Protein AF-H0AEA3-F1 (afdb_monomer)

Sequence (34 aa):
MKTLLVVIDGLGLRDEKQGNAFKQAETPNIDSLM

Mean predicted aligned error: 2.52 Å

Solvent-accessible surface area (backbone atoms only — not comparable to full-atom values): 2626 Å² total; per-residue (Å²): 139,88,86,84,89,85,85,69,84,93,69,78,91,69,90,64,57,82,95,28,67,73,78,67,50,90,51,70,74,59,62,74,74,108

Structure (mmCIF, N/CA/C/O backbone):
data_AF-H0AEA3-F1
#
_entry.id   AF-H0AEA3-F1
#
loop_
_atom_site.group_PDB
_atom_site.id
_atom_site.type_symbol
_atom_site.label_atom_id
_atom_site.label_alt_id
_atom_site.label_comp_id
_atom_site.label_asym_id
_atom_site.label_entity_id
_atom_site.label_seq_id
_atom_site.pdbx_PDB_ins_code
_atom_site.Cartn_x
_atom_site.Cartn_y
_atom_site.Cartn_z
_atom_site.occupancy
_atom_site.B_iso_or_equiv
_atom_site.auth_seq_id
_atom_site.auth_comp_id
_atom_site.auth_asym_id
_atom_site.auth_atom_id
_atom_site.pdbx_PDB_model_num
ATOM 1 N N . MET A 1 1 ? -22.538 -6.154 16.681 1.00 73.19 1 MET A N 1
ATOM 2 C CA . MET A 1 1 ? -21.273 -6.154 15.916 1.00 73.19 1 MET A CA 1
ATOM 3 C C . MET A 1 1 ? -21.355 -5.028 14.900 1.00 73.19 1 MET A C 1
ATOM 5 O O . MET A 1 1 ? -22.415 -4.875 14.306 1.00 73.19 1 MET A O 1
ATOM 9 N N . LYS A 1 2 ? -20.325 -4.188 14.777 1.00 90.38 2 LYS A N 1
ATOM 10 C CA . LYS A 1 2 ? -20.276 -3.131 13.756 1.00 90.38 2 LYS A CA 1
ATOM 11 C C . LYS A 1 2 ? -19.237 -3.545 12.721 1.00 90.38 2 LYS A C 1
ATOM 13 O O . LYS A 1 2 ? -18.148 -3.954 13.109 1.00 90.38 2 LYS A O 1
ATOM 18 N N . THR A 1 3 ? -19.588 -3.443 11.447 1.00 95.06 3 THR A N 1
ATOM 19 C CA . TH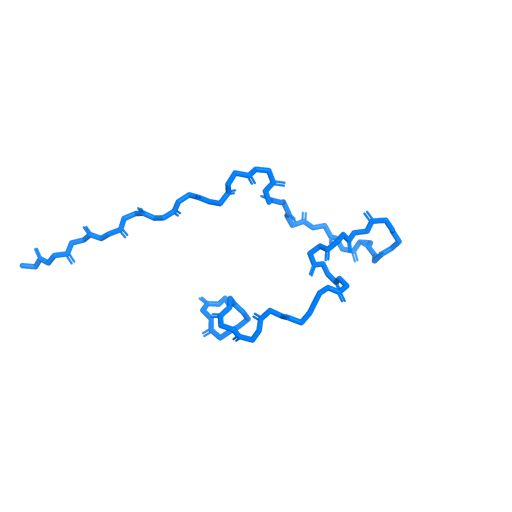R A 1 3 ? -18.708 -3.773 10.324 1.00 95.06 3 THR A CA 1
ATOM 20 C C . THR A 1 3 ? -18.483 -2.508 9.514 1.00 95.06 3 THR A C 1
ATOM 22 O O . THR A 1 3 ? -19.435 -1.775 9.250 1.00 95.06 3 THR A O 1
ATOM 25 N N . LEU A 1 4 ? -17.231 -2.255 9.141 1.00 94.75 4 LEU A N 1
ATOM 26 C CA . LEU A 1 4 ? -16.835 -1.138 8.295 1.00 94.75 4 LEU A CA 1
ATOM 27 C C . LEU A 1 4 ? -16.100 -1.688 7.073 1.00 94.75 4 LEU A C 1
ATOM 29 O O . LEU A 1 4 ? -15.154 -2.456 7.220 1.00 94.75 4 LEU A O 1
ATOM 33 N N . LEU A 1 5 ? -16.540 -1.278 5.886 1.00 96.94 5 LEU A N 1
ATOM 34 C CA . LEU A 1 5 ? -15.832 -1.488 4.629 1.00 96.94 5 LEU A CA 1
ATOM 35 C C . LEU A 1 5 ? -15.167 -0.169 4.234 1.00 96.94 5 LEU A C 1
ATOM 37 O O . LEU A 1 5 ? -15.835 0.863 4.192 1.00 96.94 5 LEU A O 1
ATOM 41 N N . VAL A 1 6 ? -13.871 -0.211 3.933 1.00 96.12 6 VAL A N 1
ATOM 42 C 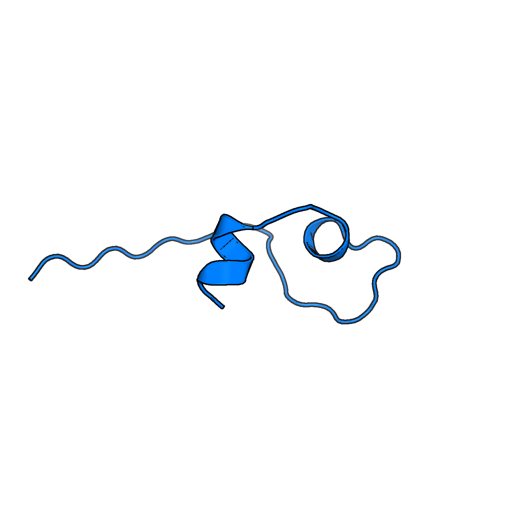CA . VAL A 1 6 ? -13.104 0.935 3.430 1.00 96.12 6 VAL A CA 1
ATOM 43 C C . VAL A 1 6 ? -12.569 0.577 2.048 1.00 96.12 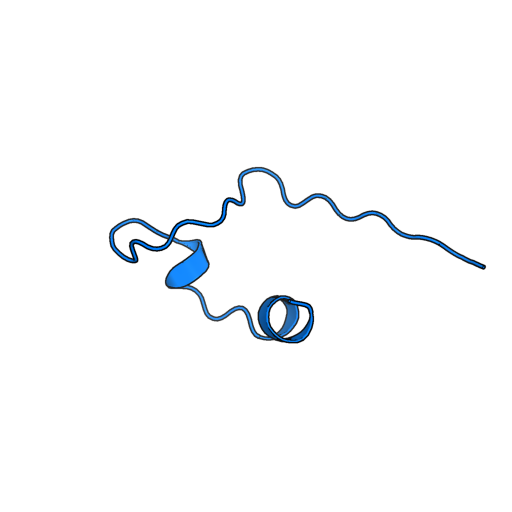6 VAL A C 1
ATOM 45 O O . VAL A 1 6 ? -11.916 -0.451 1.89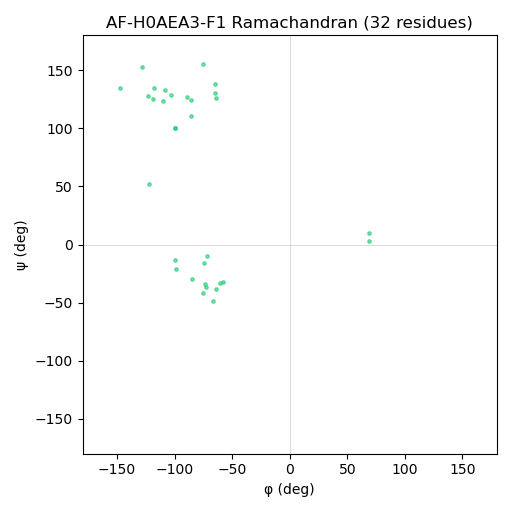2 1.00 96.12 6 VAL A O 1
ATOM 48 N N . VAL A 1 7 ? -12.858 1.417 1.053 1.00 97.06 7 VAL A N 1
ATOM 49 C CA . VAL A 1 7 ? -12.359 1.283 -0.323 1.00 97.06 7 VAL A CA 1
ATOM 50 C C . VAL A 1 7 ? -11.354 2.400 -0.573 1.00 97.06 7 VAL A C 1
ATOM 52 O O . VAL A 1 7 ? -11.690 3.571 -0.404 1.00 97.06 7 VAL A O 1
ATOM 55 N N . ILE A 1 8 ? -10.132 2.039 -0.965 1.00 96.56 8 ILE A N 1
ATOM 56 C CA . ILE A 1 8 ? -9.102 3.001 -1.365 1.00 96.56 8 ILE A CA 1
ATOM 57 C C . ILE A 1 8 ? -9.083 3.047 -2.891 1.00 96.56 8 ILE A C 1
ATOM 59 O O . ILE A 1 8 ? -8.555 2.146 -3.540 1.00 96.56 8 ILE A O 1
ATOM 63 N N . ASP A 1 9 ? -9.713 4.075 -3.453 1.00 97.62 9 ASP A N 1
ATOM 64 C CA . ASP A 1 9 ? -9.834 4.229 -4.901 1.00 97.62 9 ASP A CA 1
ATOM 65 C C . ASP A 1 9 ? -8.460 4.443 -5.560 1.00 97.62 9 AS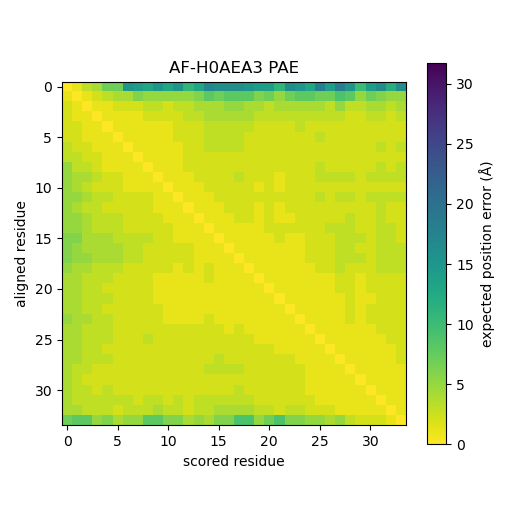P A C 1
ATOM 67 O O . ASP A 1 9 ? -7.603 5.159 -5.039 1.00 97.62 9 ASP A O 1
ATOM 71 N N . GLY A 1 10 ? -8.239 3.786 -6.697 1.00 96.50 10 GLY A N 1
ATOM 72 C CA . GLY A 1 10 ? -6.991 3.865 -7.459 1.00 96.50 10 GLY A CA 1
ATOM 73 C C . GLY A 1 10 ? -5.754 3.220 -6.816 1.00 96.50 10 GLY A C 1
ATOM 74 O O . GLY A 1 10 ? -4.676 3.292 -7.41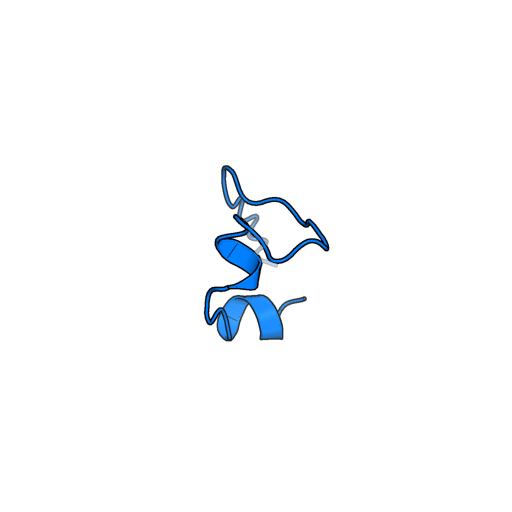0 1.00 96.50 10 GLY A O 1
ATOM 75 N N . LEU A 1 11 ? -5.864 2.575 -5.646 1.00 96.62 11 LEU A N 1
ATOM 76 C CA . LEU A 1 11 ? -4.747 1.851 -5.033 1.00 96.62 11 LEU A CA 1
ATOM 77 C C . LEU A 1 11 ? -4.667 0.422 -5.578 1.00 96.62 11 LEU A C 1
ATOM 79 O O . LEU A 1 11 ? -5.613 -0.356 -5.479 1.00 96.62 11 LEU A O 1
ATOM 83 N N . GLY A 1 12 ? -3.503 0.067 -6.121 1.00 95.00 12 GLY A N 1
ATOM 84 C CA . GLY A 1 12 ? -3.194 -1.280 -6.591 1.00 95.00 12 G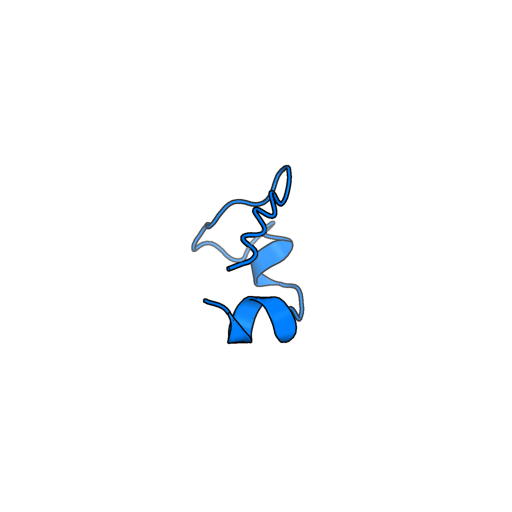LY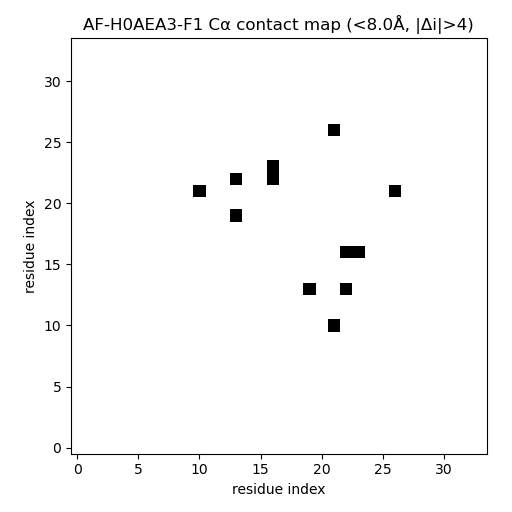 A CA 1
ATOM 85 C C . GLY A 1 12 ? -1.880 -1.799 -6.015 1.00 95.00 12 GLY A C 1
ATOM 86 O O . GLY A 1 12 ? -0.972 -1.027 -5.704 1.00 95.00 12 GLY A O 1
ATOM 87 N N . LEU A 1 13 ? -1.768 -3.123 -5.903 1.00 96.12 13 LEU A N 1
ATOM 88 C CA . LEU A 1 13 ? -0.535 -3.795 -5.502 1.00 96.12 13 LEU A CA 1
ATOM 89 C C . LEU A 1 13 ? 0.310 -4.100 -6.744 1.00 96.12 13 LEU A C 1
ATOM 91 O O . LEU A 1 13 ? -0.170 -4.699 -7.706 1.00 96.12 13 LEU A O 1
ATOM 95 N N . ARG A 1 14 ? 1.573 -3.669 -6.729 1.00 97.31 14 ARG A N 1
ATOM 96 C CA . ARG A 1 14 ? 2.549 -3.888 -7.806 1.00 97.31 14 ARG A CA 1
ATOM 97 C C . ARG A 1 14 ? 3.945 -4.020 -7.209 1.00 97.31 14 ARG A C 1
ATOM 99 O O . ARG A 1 14 ? 4.340 -3.206 -6.375 1.00 97.31 14 ARG A O 1
ATOM 106 N N . ASP A 1 15 ? 4.704 -5.013 -7.664 1.00 97.62 15 ASP A N 1
ATOM 107 C CA . ASP A 1 15 ? 6.035 -5.291 -7.113 1.00 97.62 15 ASP A CA 1
ATOM 108 C C . ASP A 1 15 ? 7.100 -4.280 -7.528 1.00 97.62 15 ASP A C 1
ATOM 110 O O . ASP A 1 15 ? 7.992 -3.953 -6.742 1.00 97.62 15 ASP A O 1
ATOM 114 N N . GLU A 1 16 ? 7.002 -3.759 -8.744 1.00 98.12 16 GLU A N 1
ATOM 115 C CA . GLU A 1 16 ? 7.932 -2.761 -9.250 1.00 98.12 16 GLU A CA 1
ATOM 116 C C . GLU A 1 16 ? 7.826 -1.456 -8.451 1.00 98.12 16 GLU A C 1
ATOM 118 O O . GLU A 1 16 ? 6.731 -0.932 -8.225 1.00 98.12 16 GLU A O 1
ATOM 123 N N . LYS A 1 17 ? 8.979 -0.932 -8.015 1.00 97.56 17 LYS A N 1
ATOM 124 C CA . LYS A 1 17 ? 9.057 0.319 -7.247 1.00 97.56 17 LYS A CA 1
ATOM 125 C C . LYS A 1 17 ? 9.081 1.559 -8.146 1.00 97.56 17 LYS A C 1
ATOM 127 O O . LYS A 1 17 ? 8.602 2.613 -7.737 1.00 97.56 17 LYS A O 1
ATOM 132 N N . GLN A 1 18 ? 9.615 1.452 -9.363 1.00 98.25 18 GLN A N 1
ATOM 133 C CA . GLN A 1 18 ? 9.687 2.579 -10.293 1.00 98.25 18 GLN A CA 1
ATOM 134 C C . GLN A 1 18 ? 8.280 3.039 -10.693 1.00 98.25 18 GLN A C 1
ATOM 136 O O . GLN A 1 18 ? 7.450 2.246 -11.131 1.00 98.25 18 GLN A O 1
ATOM 141 N N . GLY A 1 19 ? 8.000 4.332 -10.508 1.00 98.00 19 GLY A N 1
ATOM 142 C CA . GLY A 1 19 ? 6.686 4.913 -10.801 1.00 98.00 19 GLY A CA 1
ATOM 143 C C . GLY A 1 19 ? 5.557 4.454 -9.868 1.00 98.00 19 GLY A C 1
ATOM 144 O O . GLY A 1 19 ? 4.397 4.745 -10.138 1.00 98.00 19 GLY A O 1
ATOM 145 N N . ASN A 1 20 ? 5.866 3.750 -8.774 1.00 98.44 20 ASN A N 1
ATOM 146 C CA . ASN A 1 20 ? 4.872 3.238 -7.835 1.00 98.44 20 ASN A CA 1
ATOM 147 C C . ASN A 1 20 ? 4.770 4.152 -6.613 1.00 98.44 20 ASN A C 1
ATOM 149 O O . ASN A 1 20 ? 5.620 4.094 -5.725 1.00 98.44 20 ASN A O 1
ATOM 153 N N . ALA A 1 21 ? 3.757 5.016 -6.579 1.00 97.62 21 ALA A N 1
ATOM 154 C CA . ALA A 1 21 ? 3.576 5.962 -5.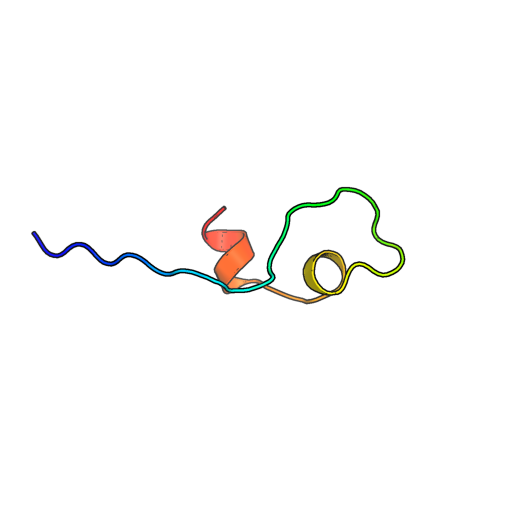481 1.00 97.62 21 ALA A CA 1
ATOM 155 C C . ALA A 1 21 ? 3.307 5.256 -4.141 1.00 97.62 21 ALA A C 1
ATOM 157 O O . ALA A 1 21 ? 3.852 5.669 -3.124 1.00 97.62 21 ALA A O 1
ATOM 158 N N . PHE A 1 22 ? 2.540 4.161 -4.145 1.00 97.38 22 PHE A N 1
ATOM 159 C CA . PHE A 1 22 ? 2.200 3.428 -2.924 1.00 97.38 22 PHE A CA 1
ATOM 160 C C . PHE A 1 22 ? 3.433 2.760 -2.300 1.00 97.38 22 PHE A C 1
ATOM 162 O O . PHE A 1 22 ? 3.729 2.988 -1.138 1.00 97.38 22 PHE A O 1
ATOM 169 N N . LYS A 1 23 ? 4.237 2.039 -3.094 1.00 97.12 23 LYS A N 1
ATOM 170 C CA . LYS A 1 23 ? 5.460 1.358 -2.613 1.00 97.12 23 LYS A CA 1
ATOM 171 C C . LYS A 1 23 ? 6.623 2.309 -2.282 1.00 97.12 23 LYS A C 1
ATOM 173 O O . LYS A 1 23 ? 7.659 1.876 -1.776 1.00 97.12 23 LYS A O 1
ATOM 178 N N . GLN A 1 24 ? 6.505 3.585 -2.641 1.00 98.19 24 GLN A N 1
ATOM 179 C CA . GLN A 1 24 ? 7.482 4.625 -2.305 1.00 98.19 24 GLN A CA 1
ATOM 180 C C . GLN A 1 24 ? 7.066 5.470 -1.099 1.00 98.19 24 GLN A C 1
ATOM 182 O O . GLN A 1 24 ? 7.933 6.104 -0.503 1.00 98.19 24 GLN A O 1
ATOM 187 N N . ALA A 1 25 ? 5.779 5.502 -0.761 1.00 97.44 25 ALA A N 1
ATOM 188 C CA . ALA A 1 25 ? 5.272 6.252 0.376 1.00 97.44 25 ALA A CA 1
ATOM 189 C C . ALA A 1 25 ? 5.592 5.545 1.702 1.00 97.44 25 ALA A C 1
ATOM 191 O O . ALA A 1 25 ? 5.750 4.328 1.754 1.00 97.44 25 ALA A O 1
ATOM 192 N N . GLU A 1 26 ? 5.651 6.319 2.784 1.00 98.06 26 GLU A N 1
ATOM 193 C CA . GLU A 1 26 ? 5.608 5.776 4.140 1.00 98.06 26 GLU A CA 1
ATOM 194 C C . GLU A 1 26 ? 4.140 5.606 4.542 1.00 98.06 26 GLU A C 1
ATOM 196 O O . GLU A 1 26 ? 3.417 6.590 4.719 1.00 98.06 26 GLU A O 1
ATOM 201 N N . THR A 1 27 ? 3.679 4.361 4.668 1.00 97.06 27 THR A N 1
ATOM 202 C CA . THR A 1 27 ? 2.270 4.040 4.940 1.00 97.06 27 THR A CA 1
ATOM 203 C C . THR A 1 27 ? 2.087 3.215 6.217 1.00 97.06 27 THR A C 1
ATOM 205 O O . THR A 1 27 ? 1.353 2.231 6.196 1.00 97.06 27 THR A O 1
ATOM 208 N N . PRO A 1 28 ? 2.637 3.631 7.379 1.00 97.75 28 PRO A N 1
ATOM 209 C CA . PRO A 1 28 ? 2.762 2.774 8.568 1.00 97.75 28 PRO A CA 1
ATOM 210 C C . PRO A 1 28 ? 1.430 2.214 9.087 1.00 97.75 28 PRO A C 1
ATOM 212 O O . PRO A 1 28 ? 1.372 1.098 9.594 1.00 97.75 28 PRO A O 1
ATOM 215 N N . ASN A 1 29 ? 0.337 2.969 8.940 1.00 97.56 29 ASN A N 1
ATOM 216 C CA . ASN A 1 29 ? -0.991 2.511 9.350 1.00 97.56 29 ASN A CA 1
ATOM 217 C C . ASN A 1 29 ? -1.555 1.438 8.412 1.00 97.56 29 ASN A C 1
ATOM 219 O O . ASN A 1 29 ? -2.239 0.538 8.878 1.00 97.56 29 ASN A O 1
ATOM 223 N N . ILE A 1 30 ? -1.298 1.543 7.105 1.00 96.12 30 ILE A N 1
ATOM 224 C CA . ILE A 1 30 ? -1.732 0.539 6.125 1.00 96.12 30 ILE A CA 1
ATOM 225 C C . ILE A 1 30 ? -0.827 -0.692 6.236 1.00 96.12 30 ILE A C 1
ATOM 227 O O . ILE A 1 30 ? -1.339 -1.804 6.276 1.00 96.12 30 ILE A O 1
ATOM 231 N N . ASP A 1 31 ? 0.483 -0.488 6.390 1.00 95.31 31 ASP A N 1
ATOM 232 C CA . ASP A 1 31 ? 1.479 -1.553 6.557 1.00 95.31 31 ASP A CA 1
ATOM 233 C C . ASP A 1 31 ? 1.214 -2.391 7.814 1.00 95.31 31 ASP A C 1
ATOM 235 O O . ASP A 1 31 ? 1.463 -3.586 7.829 1.00 95.31 31 ASP A O 1
ATOM 239 N N . SER A 1 32 ? 0.678 -1.787 8.879 1.00 97.50 32 SER A N 1
ATOM 240 C CA . SER A 1 32 ? 0.289 -2.522 10.088 1.00 97.50 32 SER A CA 1
ATOM 241 C C . SER A 1 32 ? -0.993 -3.350 9.923 1.00 97.50 32 SER A C 1
ATOM 243 O O . SER A 1 32 ? -1.293 -4.168 10.795 1.00 97.50 32 SER A O 1
ATOM 245 N N . LEU A 1 33 ? -1.791 -3.095 8.884 1.00 94.06 33 LEU A N 1
ATOM 246 C CA . LEU A 1 33 ? -3.074 -3.760 8.641 1.00 94.06 33 LEU A CA 1
ATOM 247 C C . LEU A 1 33 ? -2.982 -4.886 7.598 1.00 94.06 33 LEU A C 1
ATOM 249 O O . LEU A 1 33 ? -3.945 -5.648 7.481 1.00 94.06 33 LEU A O 1
ATOM 253 N N . MET A 1 34 ? -1.880 -4.971 6.843 1.00 86.75 34 MET A N 1
ATOM 254 C CA . MET A 1 34 ? -1.632 -5.939 5.762 1.00 86.75 34 MET A CA 1
ATOM 255 C C . MET A 1 34 ? -0.475 -6.874 6.107 1.00 86.75 34 MET A C 1
ATOM 257 O O . MET A 1 34 ? -0.576 -8.064 5.736 1.00 86.75 34 MET A O 1
#

Secondary structure (DSSP, 8-state):
--------TT----S--TT-HHHHS--HHHHTT-

Radius of gyration: 12.19 Å; Cα contacts (8 Å, |Δi|>4): 6; chains: 1; bounding box: 31×12×27 Å

Foldseek 3Di:
DDDDDDDDPPDDDDPDPVVHPVNPDDDPVVVVVD

pLDDT: mean 95.74, std 4.54, range [73.19, 98.44]